Protein AF-A0A820APP7-F1 (afdb_monomer)

Solvent-accessible surface area (backbone atoms only — not comparable to full-atom values): 5511 Å² total; per-residue (Å²): 112,65,72,61,34,13,60,64,38,89,91,48,102,53,76,47,100,54,38,30,74,61,53,50,53,52,38,39,55,50,51,50,53,53,55,49,51,58,51,49,56,55,48,53,70,70,61,75,84,73,86,95,82,85,90,82,65,93,83,63,80,85,47,72,68,60,53,58,70,70,49,84,82,69,59,80,88,50,66,92,47,74,77,63,109

Sequence (85 aa):
LTYYLCHSDVRCTKAVSVPAPVHYAHLAAYQSRDADSYENDRRSSIEGDFDDDDLVDGIGSITLQEVETRLIQLDPTIQDTMWYV

Organism: NCBI:txid392033

pLDDT: mean 80.8, std 12.57, range [52.34, 94.75]

Secondary structure (DSSP, 8-state):
-HHHHTT--SS-SS--SS-HHHHHHHHHHHHHHHHHHHHHHHHHHHH-S--S-----TT----HHHHHHTS----TTTTTS-TT-

Structure (mmCIF, N/CA/C/O backbone):
data_AF-A0A820APP7-F1
#
_entry.id   AF-A0A820APP7-F1
#
loop_
_atom_site.group_PDB
_atom_site.id
_atom_site.type_symbol
_atom_site.label_atom_id
_atom_site.label_alt_id
_atom_site.label_comp_id
_atom_site.label_asym_id
_atom_site.label_entity_id
_atom_site.label_seq_id
_atom_site.pdbx_PDB_ins_code
_atom_site.Cartn_x
_atom_site.Cartn_y
_atom_site.Cartn_z
_atom_site.occupancy
_atom_site.B_iso_or_equiv
_atom_site.auth_seq_id
_atom_site.auth_comp_id
_atom_site.auth_asym_id
_atom_site.auth_atom_id
_atom_site.pdbx_PDB_model_num
ATOM 1 N N . LEU A 1 1 ? 4.210 -5.216 -19.218 1.00 82.00 1 LEU A N 1
ATOM 2 C CA . LEU A 1 1 ? 3.323 -4.610 -18.197 1.00 82.00 1 LEU A CA 1
ATOM 3 C C . LEU A 1 1 ? 4.055 -4.389 -16.873 1.00 82.00 1 LEU A C 1
ATOM 5 O O . LEU A 1 1 ? 4.143 -3.250 -16.445 1.00 82.00 1 LEU A O 1
ATOM 9 N N . THR A 1 2 ? 4.648 -5.430 -16.278 1.00 88.81 2 THR A N 1
ATOM 10 C CA . THR A 1 2 ? 5.417 -5.353 -15.015 1.00 88.81 2 THR A CA 1
ATOM 11 C C . THR A 1 2 ? 6.537 -4.313 -15.020 1.00 88.81 2 THR A C 1
ATOM 13 O O . THR A 1 2 ? 6.710 -3.624 -14.026 1.00 88.81 2 THR A O 1
ATOM 16 N N . TYR A 1 3 ? 7.221 -4.118 -16.153 1.00 89.69 3 TYR A N 1
ATOM 17 C CA . TYR A 1 3 ? 8.228 -3.062 -16.309 1.00 89.69 3 TYR A CA 1
ATOM 18 C C . TYR A 1 3 ? 7.692 -1.663 -15.968 1.00 89.69 3 TYR A C 1
ATOM 20 O O . TYR A 1 3 ? 8.354 -0.917 -15.260 1.00 89.69 3 TYR A O 1
ATOM 28 N N . TYR A 1 4 ? 6.480 -1.314 -16.410 1.00 92.19 4 TYR A N 1
ATOM 29 C CA . TYR A 1 4 ? 5.890 -0.004 -16.114 1.00 92.19 4 TYR A CA 1
ATOM 30 C C . TYR A 1 4 ? 5.497 0.138 -14.640 1.00 92.19 4 TYR A C 1
ATOM 32 O O . TYR A 1 4 ? 5.625 1.222 -14.082 1.00 92.19 4 TYR A O 1
ATOM 40 N N . LEU A 1 5 ? 5.101 -0.960 -13.989 1.00 91.44 5 LEU A N 1
ATOM 41 C CA . LEU A 1 5 ? 4.799 -0.975 -12.553 1.00 91.44 5 LEU A CA 1
ATOM 42 C C . LEU A 1 5 ? 6.048 -0.754 -11.688 1.00 91.44 5 LEU A C 1
ATOM 44 O O . LEU A 1 5 ? 5.932 -0.316 -10.551 1.00 91.44 5 LEU A O 1
ATOM 48 N N . CYS A 1 6 ? 7.244 -1.043 -12.202 1.00 90.88 6 CYS A N 1
ATOM 49 C CA . CYS A 1 6 ? 8.504 -0.754 -11.512 1.00 90.88 6 CYS A CA 1
ATOM 50 C C . CYS A 1 6 ? 8.884 0.738 -11.535 1.00 90.88 6 CYS A C 1
ATOM 52 O O . CYS A 1 6 ? 9.781 1.133 -10.796 1.00 90.88 6 CYS A O 1
ATOM 54 N N . HIS A 1 7 ? 8.223 1.558 -12.363 1.00 92.38 7 HIS A N 1
ATOM 55 C CA . HIS A 1 7 ? 8.447 3.010 -12.475 1.00 92.38 7 HIS A CA 1
ATOM 56 C C . HIS A 1 7 ? 7.347 3.852 -11.815 1.00 92.38 7 HIS A C 1
ATOM 58 O O . HIS A 1 7 ? 7.380 5.075 -11.900 1.00 92.38 7 HIS A O 1
ATOM 64 N N . SER A 1 8 ? 6.354 3.218 -11.188 1.00 91.94 8 SER A N 1
ATOM 65 C CA . SER A 1 8 ? 5.221 3.894 -10.541 1.00 91.94 8 SER A CA 1
ATOM 66 C C . SER A 1 8 ? 5.344 3.951 -9.013 1.00 91.94 8 SER A C 1
ATOM 68 O O . SER A 1 8 ? 4.331 4.071 -8.323 1.00 91.94 8 SER A O 1
ATOM 70 N N . ASP A 1 9 ? 6.555 3.802 -8.472 1.00 90.38 9 ASP A N 1
ATOM 71 C CA . ASP A 1 9 ? 6.803 3.970 -7.040 1.00 90.38 9 ASP A CA 1
ATOM 72 C C . ASP A 1 9 ? 6.875 5.466 -6.698 1.00 90.38 9 ASP A C 1
ATOM 74 O O . ASP A 1 9 ? 7.635 6.220 -7.304 1.00 90.38 9 ASP A O 1
ATOM 78 N N . VAL A 1 10 ? 6.066 5.907 -5.737 1.00 91.56 10 VAL A N 1
ATOM 79 C CA . VAL A 1 10 ? 5.964 7.319 -5.338 1.00 91.56 10 VAL A CA 1
ATOM 80 C C . VAL A 1 10 ? 7.132 7.729 -4.431 1.00 91.56 10 VAL A C 1
ATOM 82 O O . VAL A 1 10 ? 7.439 8.914 -4.316 1.00 91.56 10 VAL A O 1
ATOM 85 N N . ARG A 1 11 ? 7.843 6.769 -3.826 1.00 89.12 11 ARG A N 1
ATOM 86 C CA . ARG A 1 11 ? 8.955 7.051 -2.903 1.00 89.12 11 ARG A CA 1
ATOM 87 C C . ARG A 1 11 ? 10.267 7.393 -3.601 1.00 89.12 11 ARG A C 1
ATOM 89 O O . ARG A 1 11 ? 11.145 7.995 -2.982 1.00 89.12 11 ARG A O 1
ATOM 96 N N . CYS A 1 12 ? 10.446 7.011 -4.866 1.00 87.31 12 CYS A N 1
ATOM 97 C CA . CYS A 1 12 ? 11.680 7.292 -5.594 1.00 87.31 12 CYS A CA 1
ATOM 98 C C . CYS A 1 12 ? 11.458 7.482 -7.098 1.00 87.31 12 CYS A C 1
ATOM 100 O O . CYS A 1 12 ? 10.626 6.836 -7.716 1.00 87.31 12 CYS A O 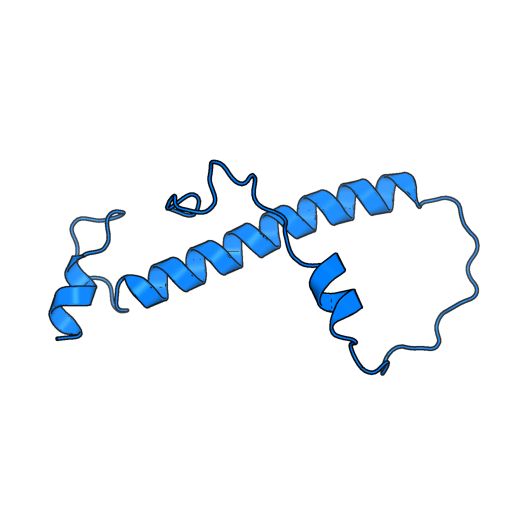1
ATOM 102 N N . THR A 1 13 ? 12.270 8.336 -7.722 1.00 90.00 13 THR A N 1
ATOM 103 C CA . THR A 1 13 ? 12.231 8.604 -9.173 1.00 90.00 13 THR A CA 1
ATOM 104 C C . THR A 1 13 ? 13.024 7.581 -9.997 1.00 90.00 13 THR A C 1
ATOM 106 O O . THR A 1 13 ? 13.505 7.883 -11.090 1.00 90.00 13 THR A O 1
ATOM 109 N N . LYS A 1 14 ? 13.225 6.372 -9.461 1.00 89.75 14 LYS A N 1
ATOM 110 C CA . LYS A 1 14 ? 14.044 5.310 -10.059 1.00 89.75 14 LYS A CA 1
ATOM 111 C C . LYS A 1 14 ? 13.215 4.046 -10.241 1.00 89.75 14 LYS A C 1
ATOM 113 O O . LYS A 1 14 ? 12.286 3.791 -9.487 1.00 89.75 14 LYS A O 1
ATOM 118 N N . ALA A 1 15 ? 13.617 3.227 -11.208 1.00 91.12 15 ALA A N 1
ATOM 119 C CA . ALA A 1 15 ? 13.055 1.895 -11.371 1.00 91.12 15 ALA A CA 1
ATOM 120 C C . ALA A 1 15 ? 13.440 1.006 -10.178 1.00 91.12 15 ALA A C 1
ATOM 122 O O . ALA A 1 15 ? 14.630 0.838 -9.894 1.00 91.12 15 ALA A O 1
ATOM 123 N N . VAL A 1 16 ? 12.448 0.419 -9.514 1.00 89.38 16 VAL A N 1
ATOM 124 C CA . VAL A 1 16 ? 12.651 -0.540 -8.416 1.00 89.38 16 VAL A CA 1
ATOM 125 C C . VAL A 1 16 ? 12.694 -1.969 -8.972 1.00 89.38 16 VAL A C 1
ATOM 127 O O . VAL A 1 16 ? 12.092 -2.270 -10.002 1.00 89.38 16 VAL A O 1
ATOM 130 N N . SER A 1 17 ? 13.417 -2.873 -8.304 1.00 93.12 17 SER A N 1
ATOM 131 C CA . SER A 1 17 ? 13.566 -4.283 -8.712 1.00 93.12 17 SER A CA 1
ATOM 132 C C . SER A 1 17 ? 12.284 -5.120 -8.587 1.00 93.12 17 SER A C 1
ATOM 134 O O . SER A 1 17 ? 12.214 -6.216 -9.142 1.00 93.12 17 SER A O 1
ATOM 136 N N . VAL A 1 18 ? 11.269 -4.611 -7.887 1.00 92.81 18 VAL A N 1
ATOM 137 C CA . VAL A 1 18 ? 9.948 -5.224 -7.696 1.00 92.81 18 VAL A CA 1
ATOM 138 C C . VAL A 1 18 ? 8.855 -4.259 -8.178 1.00 92.81 18 VAL A C 1
ATOM 140 O O . VAL A 1 18 ? 9.063 -3.046 -8.147 1.00 92.81 18 VAL A O 1
ATOM 143 N N . PRO A 1 19 ? 7.696 -4.747 -8.655 1.00 93.56 19 PRO A N 1
ATOM 144 C CA . PRO A 1 19 ? 6.608 -3.866 -9.073 1.00 93.56 19 PRO A CA 1
ATOM 145 C C . PRO A 1 19 ? 6.027 -3.107 -7.867 1.00 93.56 19 PRO A C 1
ATOM 147 O O . PRO A 1 19 ? 5.865 -3.689 -6.793 1.00 93.56 19 PRO A O 1
ATOM 150 N N . ALA A 1 20 ? 5.651 -1.837 -8.061 1.00 91.56 20 ALA A N 1
ATOM 151 C CA . ALA A 1 20 ? 5.096 -0.956 -7.025 1.00 91.56 20 ALA A CA 1
ATOM 152 C C . ALA A 1 20 ? 4.032 -1.599 -6.103 1.00 91.56 20 ALA A C 1
ATOM 154 O O . ALA A 1 20 ? 4.175 -1.470 -4.888 1.00 91.56 20 ALA A O 1
ATOM 155 N N . PRO A 1 21 ? 3.016 -2.349 -6.592 1.00 92.88 21 PRO A N 1
ATOM 156 C CA . PRO A 1 21 ? 2.032 -2.975 -5.700 1.00 92.88 21 PRO A CA 1
ATOM 157 C C . PRO A 1 21 ? 2.638 -3.986 -4.713 1.00 92.88 21 PRO A C 1
ATOM 159 O O . PRO A 1 21 ? 2.164 -4.099 -3.588 1.00 92.88 21 PRO A O 1
ATOM 162 N N . VAL A 1 22 ? 3.700 -4.701 -5.101 1.00 94.75 22 VAL A N 1
ATOM 163 C CA . VAL A 1 22 ? 4.388 -5.653 -4.211 1.00 94.75 22 VAL A CA 1
ATOM 164 C C . VAL A 1 22 ? 5.184 -4.904 -3.148 1.00 94.75 22 VAL A C 1
ATOM 166 O O . VAL A 1 22 ? 5.153 -5.277 -1.977 1.00 94.75 22 VAL A O 1
ATOM 169 N N . HIS A 1 23 ? 5.861 -3.825 -3.543 1.00 93.62 23 HIS A N 1
ATOM 170 C CA . HIS A 1 23 ? 6.595 -2.978 -2.607 1.00 93.62 23 HIS A CA 1
ATOM 171 C C . HIS A 1 23 ? 5.657 -2.363 -1.552 1.00 93.62 23 HIS A C 1
ATOM 173 O O . HIS A 1 23 ? 5.939 -2.433 -0.359 1.00 93.62 23 HIS A O 1
ATOM 179 N N . TYR A 1 24 ? 4.495 -1.860 -1.972 1.00 94.12 24 TYR A N 1
ATOM 180 C CA . TYR A 1 24 ? 3.469 -1.317 -1.080 1.00 94.12 24 TYR A CA 1
ATOM 181 C C . TYR A 1 24 ? 2.867 -2.351 -0.128 1.00 94.12 24 TYR A C 1
ATOM 183 O O . TYR A 1 24 ? 2.753 -2.073 1.063 1.00 94.12 24 TYR A O 1
ATOM 191 N N . ALA A 1 25 ? 2.558 -3.559 -0.606 1.00 94.00 25 ALA A N 1
ATOM 192 C CA . ALA A 1 25 ? 2.089 -4.638 0.262 1.00 94.00 25 ALA A CA 1
ATOM 193 C C . ALA A 1 25 ? 3.117 -4.981 1.354 1.00 94.00 25 ALA A C 1
ATOM 195 O O . ALA A 1 25 ? 2.756 -5.200 2.510 1.00 94.00 25 ALA A O 1
ATOM 196 N N . HIS A 1 26 ? 4.406 -4.974 1.002 1.00 93.50 26 HIS A N 1
ATOM 197 C CA . HIS A 1 26 ? 5.479 -5.212 1.961 1.00 93.50 26 HIS A CA 1
ATOM 198 C C . HIS A 1 26 ? 5.579 -4.093 3.008 1.00 93.50 26 HIS A C 1
ATOM 200 O O . HIS A 1 26 ? 5.757 -4.370 4.191 1.00 93.50 26 HIS A O 1
ATOM 206 N N . LEU A 1 27 ? 5.442 -2.831 2.593 1.00 92.69 27 LEU A N 1
ATOM 207 C CA . LEU A 1 27 ? 5.453 -1.686 3.505 1.00 92.69 27 LEU A CA 1
ATOM 208 C C . LEU A 1 27 ? 4.267 -1.696 4.470 1.00 92.69 27 LEU A C 1
ATOM 210 O O . LEU A 1 27 ? 4.472 -1.465 5.660 1.00 92.69 27 LEU A O 1
ATOM 214 N N . ALA A 1 28 ? 3.067 -2.008 3.976 1.00 91.19 28 ALA A N 1
ATOM 215 C CA . ALA A 1 28 ? 1.873 -2.144 4.803 1.00 91.19 28 ALA A CA 1
ATOM 216 C C . ALA A 1 28 ? 2.056 -3.250 5.853 1.00 91.19 28 ALA A C 1
ATOM 218 O O . ALA A 1 28 ? 1.886 -3.003 7.041 1.00 91.19 28 ALA A O 1
ATOM 219 N N . ALA A 1 29 ? 2.504 -4.439 5.437 1.00 91.38 29 ALA A N 1
ATOM 220 C CA . ALA A 1 29 ? 2.747 -5.552 6.353 1.00 91.38 29 ALA A CA 1
ATOM 221 C C . ALA A 1 29 ? 3.837 -5.240 7.393 1.00 91.38 29 ALA A C 1
ATOM 223 O O . ALA A 1 29 ? 3.711 -5.627 8.552 1.00 91.38 29 ALA A O 1
ATOM 224 N N . TYR A 1 30 ? 4.907 -4.548 6.994 1.00 91.69 30 TYR A N 1
ATOM 225 C CA . TYR A 1 30 ? 5.979 -4.157 7.908 1.00 91.69 30 TYR A CA 1
ATOM 226 C C . TYR A 1 30 ? 5.483 -3.164 8.967 1.00 91.69 30 TYR A C 1
ATOM 228 O O . TYR A 1 30 ? 5.685 -3.392 10.154 1.00 91.69 30 TYR A O 1
ATOM 236 N N . GLN A 1 31 ? 4.761 -2.119 8.558 1.00 88.56 31 GLN A N 1
ATOM 237 C CA . GLN A 1 31 ? 4.229 -1.126 9.497 1.00 88.56 31 GLN A CA 1
ATOM 238 C C . GLN A 1 31 ? 3.158 -1.693 10.419 1.00 88.56 31 GLN A C 1
ATOM 240 O O . GLN A 1 31 ? 3.108 -1.330 11.588 1.00 88.56 31 GLN A O 1
ATOM 245 N N . SER A 1 32 ? 2.333 -2.609 9.915 1.00 87.25 32 SER A N 1
ATOM 246 C CA . SER A 1 32 ? 1.400 -3.363 10.740 1.00 87.25 32 SER A CA 1
ATOM 247 C C . SER A 1 32 ? 2.129 -4.092 11.874 1.00 87.25 32 SER A C 1
ATOM 249 O O . SER A 1 32 ? 1.772 -3.953 13.037 1.00 87.25 32 SER A O 1
ATOM 251 N N . ARG A 1 33 ? 3.207 -4.813 11.563 1.00 86.19 33 ARG A N 1
ATOM 252 C CA . ARG A 1 33 ? 3.986 -5.532 12.583 1.00 86.19 33 ARG A CA 1
ATOM 253 C C . ARG A 1 33 ? 4.625 -4.594 13.604 1.00 86.19 33 ARG A C 1
ATOM 255 O O . ARG A 1 33 ? 4.622 -4.912 14.789 1.00 86.19 33 ARG A O 1
ATOM 262 N N . ASP A 1 34 ? 5.143 -3.453 13.158 1.00 86.12 34 ASP A N 1
ATOM 263 C CA . ASP A 1 34 ? 5.698 -2.449 14.066 1.00 86.12 34 ASP A CA 1
ATOM 264 C C . ASP A 1 34 ? 4.604 -1.903 15.002 1.00 86.12 34 ASP A C 1
ATOM 266 O O . ASP A 1 34 ? 4.795 -1.894 16.215 1.00 86.12 34 ASP A O 1
ATOM 270 N N . ALA A 1 35 ? 3.434 -1.527 14.474 1.00 82.94 35 ALA A N 1
ATOM 271 C CA . ALA A 1 35 ? 2.308 -1.034 15.272 1.00 82.94 35 ALA A CA 1
ATOM 272 C C . ALA A 1 35 ? 1.817 -2.058 16.314 1.00 82.94 35 ALA A C 1
ATOM 274 O O . ALA A 1 35 ? 1.632 -1.697 17.475 1.00 82.94 35 ALA A O 1
ATOM 275 N N . ASP A 1 36 ? 1.681 -3.325 15.916 1.00 83.50 36 ASP A N 1
ATOM 276 C CA . ASP A 1 36 ? 1.296 -4.430 16.803 1.00 83.50 36 ASP A CA 1
ATOM 277 C C . ASP A 1 36 ? 2.327 -4.650 17.924 1.00 83.50 36 ASP A C 1
ATOM 279 O O . ASP A 1 36 ? 1.968 -4.805 19.089 1.00 83.50 36 ASP A O 1
ATOM 283 N N . SER A 1 37 ? 3.628 -4.561 17.614 1.00 82.12 37 SER A N 1
ATOM 284 C CA . SER A 1 37 ? 4.686 -4.708 18.625 1.00 82.12 37 SER A CA 1
ATOM 285 C C . SER A 1 37 ? 4.623 -3.632 19.718 1.00 82.12 37 SER A C 1
ATOM 287 O O . SER A 1 37 ? 4.745 -3.951 20.901 1.00 82.12 37 SER A O 1
ATOM 289 N N . TYR A 1 38 ? 4.337 -2.376 19.349 1.00 76.38 38 TYR A N 1
ATOM 290 C CA . TYR A 1 38 ? 4.153 -1.290 20.317 1.00 76.38 38 TYR A CA 1
ATOM 291 C C . TYR A 1 38 ? 2.915 -1.489 21.199 1.00 76.38 38 TYR A C 1
ATOM 293 O O . TYR A 1 38 ? 2.922 -1.112 22.375 1.00 76.38 38 TYR A O 1
ATOM 301 N N . GLU A 1 39 ? 1.835 -2.042 20.646 1.00 77.75 39 GLU A N 1
ATOM 302 C CA . GLU A 1 39 ? 0.613 -2.324 21.399 1.00 77.75 39 GLU A CA 1
ATOM 303 C C . GLU A 1 39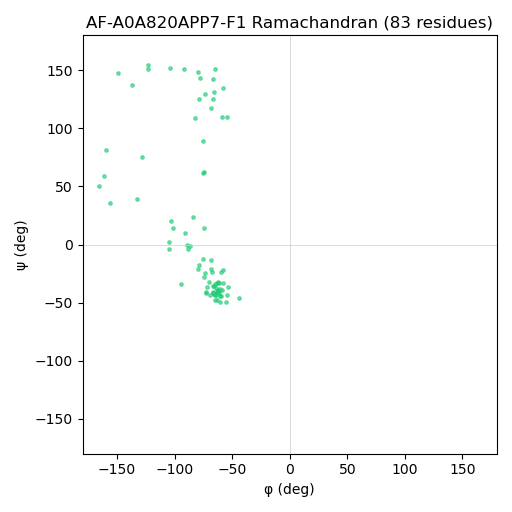 ? 0.801 -3.512 22.351 1.00 77.75 39 GLU A C 1
ATOM 305 O O . GLU A 1 39 ? 0.402 -3.444 23.515 1.00 77.75 39 GLU A O 1
ATOM 310 N N . ASN A 1 40 ? 1.497 -4.556 21.901 1.00 77.75 40 ASN A N 1
ATOM 311 C CA . ASN A 1 40 ? 1.843 -5.711 22.718 1.00 77.75 40 ASN A CA 1
ATOM 312 C C . ASN A 1 40 ? 2.725 -5.331 23.921 1.00 77.75 40 ASN A C 1
ATOM 314 O O . ASN A 1 40 ? 2.464 -5.779 25.035 1.00 77.75 40 ASN A O 1
ATOM 318 N N . ASP A 1 41 ? 3.712 -4.449 23.736 1.00 78.81 41 ASP A N 1
ATOM 319 C CA . ASP A 1 41 ? 4.548 -3.940 24.835 1.00 78.81 41 ASP A CA 1
ATOM 320 C C . ASP A 1 41 ? 3.748 -3.098 25.847 1.00 78.81 41 ASP A C 1
ATOM 322 O O . ASP A 1 41 ? 3.998 -3.124 27.057 1.00 78.81 41 ASP A O 1
ATOM 326 N N . ARG A 1 42 ? 2.736 -2.358 25.375 1.00 76.69 42 ARG A N 1
ATOM 327 C CA . ARG A 1 42 ? 1.789 -1.667 26.264 1.00 76.69 42 ARG A CA 1
ATOM 328 C C . ARG A 1 42 ? 0.926 -2.647 27.048 1.00 76.69 42 ARG A C 1
ATOM 330 O O . ARG A 1 42 ? 0.673 -2.409 28.225 1.00 76.69 42 ARG A O 1
ATOM 337 N N . ARG A 1 43 ? 0.472 -3.723 26.407 1.00 70.25 43 ARG A N 1
ATOM 338 C CA . ARG A 1 43 ? -0.375 -4.745 27.025 1.00 70.25 43 ARG A CA 1
ATOM 339 C C . ARG A 1 43 ? 0.386 -5.559 28.070 1.00 70.25 43 ARG A C 1
ATOM 341 O O . ARG A 1 43 ? -0.107 -5.717 29.183 1.00 70.25 43 ARG A O 1
ATOM 348 N N . SER A 1 44 ? 1.619 -5.963 27.768 1.00 73.44 44 SER A N 1
ATOM 349 C CA . SER A 1 44 ? 2.494 -6.682 28.705 1.00 73.44 44 SER A CA 1
ATOM 350 C C . SER A 1 44 ? 2.840 -5.853 29.946 1.00 73.44 44 SER A C 1
ATOM 352 O O . SER A 1 44 ? 2.938 -6.391 31.045 1.00 73.44 44 SER A O 1
ATOM 354 N N . SER A 1 45 ? 2.934 -4.528 29.804 1.00 71.56 45 SER A N 1
ATOM 355 C CA . SER A 1 45 ? 3.126 -3.613 30.936 1.00 71.56 45 SER A CA 1
ATOM 356 C C . SER A 1 45 ? 1.906 -3.523 31.870 1.00 71.56 45 SER A C 1
ATOM 358 O O . SER A 1 45 ? 2.053 -3.095 33.012 1.00 71.56 45 SER A O 1
ATOM 360 N N . ILE A 1 46 ? 0.707 -3.887 31.398 1.00 65.50 46 ILE A N 1
ATOM 361 C CA . ILE A 1 46 ? -0.549 -3.860 32.171 1.00 65.50 46 ILE A CA 1
ATOM 362 C C . ILE A 1 46 ? -0.840 -5.229 32.808 1.00 65.50 46 ILE A C 1
ATOM 364 O O . ILE A 1 46 ? -1.393 -5.282 33.902 1.00 65.50 46 ILE A O 1
ATOM 368 N N . GLU A 1 47 ? -0.465 -6.323 32.142 1.00 62.84 47 GLU A N 1
ATOM 369 C CA . GLU A 1 47 ? -0.745 -7.705 32.571 1.00 62.84 47 GLU A CA 1
ATOM 370 C C . GLU A 1 47 ? 0.344 -8.306 33.488 1.00 62.84 47 GLU A C 1
ATOM 372 O O . GLU A 1 47 ? 0.206 -9.434 33.957 1.00 62.84 47 GLU A O 1
ATOM 377 N N . GLY A 1 48 ? 1.411 -7.560 33.790 1.00 57.34 48 GLY A N 1
ATOM 378 C CA . GLY A 1 48 ? 2.492 -7.987 34.681 1.00 57.34 48 GLY A CA 1
ATOM 379 C C . GLY A 1 48 ? 2.127 -7.987 36.171 1.00 57.34 48 GLY A C 1
ATOM 380 O O . GLY A 1 48 ? 2.737 -7.224 36.913 1.00 57.34 48 GLY A O 1
ATOM 381 N N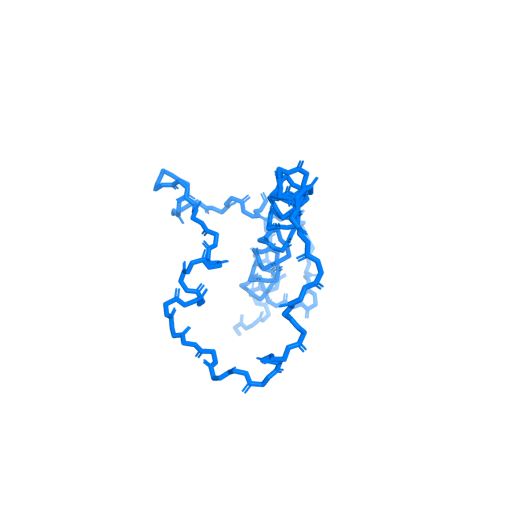 . A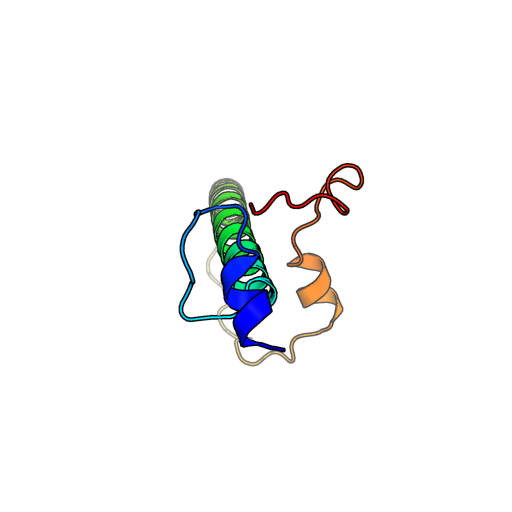SP A 1 49 ? 1.147 -8.802 36.590 1.00 62.31 49 ASP A N 1
ATOM 382 C CA . ASP A 1 49 ? 0.946 -9.240 37.990 1.00 62.31 49 ASP A CA 1
ATOM 383 C C . ASP A 1 49 ? -0.035 -10.444 38.103 1.00 62.31 49 ASP A C 1
ATOM 385 O O . ASP A 1 49 ? -1.008 -10.395 38.853 1.00 62.31 49 ASP A O 1
ATOM 389 N N . PHE A 1 50 ? 0.158 -11.525 37.329 1.00 59.00 50 PHE A N 1
ATOM 390 C CA . PHE A 1 50 ? -0.627 -12.770 37.471 1.00 59.00 50 PHE A CA 1
ATOM 391 C C . PHE A 1 50 ? 0.249 -14.033 37.371 1.00 59.00 50 PHE A C 1
ATOM 393 O O . PHE A 1 50 ? 1.158 -14.101 36.546 1.00 59.00 50 PHE A O 1
ATOM 400 N N . ASP A 1 51 ? -0.029 -14.997 38.257 1.00 52.34 51 ASP A N 1
ATOM 401 C CA . ASP A 1 51 ? 0.774 -16.192 38.549 1.00 52.34 51 ASP A CA 1
ATOM 402 C C . ASP A 1 51 ? 0.910 -17.212 37.395 1.00 52.34 51 ASP A C 1
ATOM 404 O O . ASP A 1 51 ? 0.032 -17.389 36.552 1.00 52.34 51 ASP A O 1
ATOM 408 N N . ASP A 1 52 ? 2.050 -17.904 37.437 1.00 62.19 52 ASP A N 1
ATOM 409 C CA . ASP A 1 52 ? 2.617 -18.888 36.507 1.00 62.19 52 ASP A CA 1
ATOM 410 C C . ASP A 1 52 ? 1.901 -20.257 36.619 1.00 62.19 52 ASP A C 1
ATOM 412 O O . ASP A 1 52 ? 2.297 -21.084 37.435 1.00 62.19 52 ASP A O 1
ATOM 416 N N . ASP A 1 53 ? 0.824 -20.505 35.857 1.00 58.97 53 ASP A N 1
ATOM 417 C CA . ASP A 1 53 ? 0.269 -21.868 35.668 1.00 58.97 53 ASP A CA 1
ATOM 418 C C . ASP A 1 53 ? -0.652 -21.980 34.424 1.00 58.97 53 ASP A C 1
ATOM 420 O O . ASP A 1 53 ? -1.832 -22.293 34.547 1.00 58.97 53 ASP A O 1
ATOM 424 N N . ASP A 1 54 ? -0.151 -21.695 33.207 1.00 55.69 54 ASP A N 1
ATOM 425 C CA . ASP A 1 54 ? -0.780 -22.238 31.979 1.00 55.69 54 ASP A CA 1
ATOM 426 C C . ASP A 1 54 ? 0.171 -22.251 30.755 1.00 55.69 54 ASP A C 1
ATOM 428 O O . ASP A 1 54 ? 0.171 -21.359 29.908 1.00 55.69 54 ASP A O 1
ATOM 432 N N . LEU A 1 55 ? 1.041 -23.268 30.659 1.00 62.41 55 LEU A N 1
ATOM 433 C CA . LEU A 1 55 ? 2.006 -23.444 29.551 1.00 62.41 55 LEU A CA 1
ATOM 434 C C . LEU A 1 55 ? 1.565 -24.489 28.500 1.00 62.41 55 LEU A C 1
ATOM 436 O O . LEU A 1 55 ? 2.377 -24.928 27.6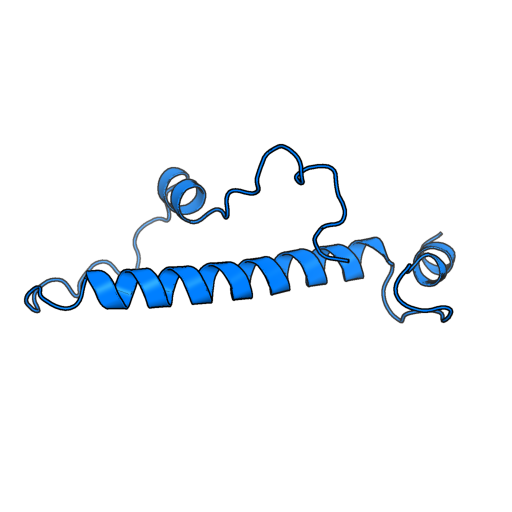86 1.00 62.41 55 LEU A O 1
ATOM 440 N N . VAL A 1 56 ? 0.306 -24.933 28.457 1.00 55.53 56 VAL A N 1
ATOM 441 C CA . VAL A 1 56 ? -0.066 -26.072 27.590 1.00 55.53 56 VAL A CA 1
ATOM 442 C C . VAL A 1 56 ? -1.259 -25.772 26.684 1.00 55.53 56 VAL A C 1
ATOM 444 O O . VAL A 1 56 ? -2.328 -26.325 26.890 1.00 55.53 56 VAL A O 1
ATOM 447 N N . ASP A 1 57 ? -1.060 -24.981 25.615 1.00 53.25 57 ASP A N 1
ATOM 448 C CA . ASP A 1 57 ? -1.915 -25.111 24.410 1.00 53.25 57 ASP A CA 1
ATOM 449 C C . ASP A 1 57 ? -1.290 -24.611 23.080 1.00 53.25 57 ASP A C 1
AT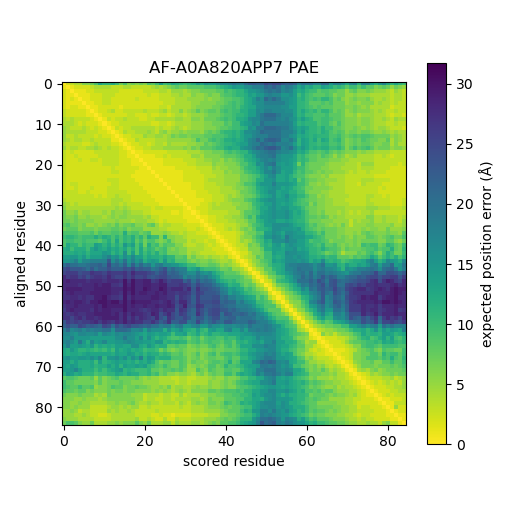OM 451 O O . ASP A 1 57 ? -1.939 -24.065 22.188 1.00 53.25 57 ASP A O 1
ATOM 455 N N . GLY A 1 58 ? 0.022 -24.797 22.902 1.00 55.62 58 GLY A N 1
ATOM 456 C CA . GLY A 1 58 ? 0.796 -24.235 21.777 1.00 55.62 58 GLY A CA 1
ATOM 457 C C . GLY A 1 58 ? 0.627 -24.887 20.390 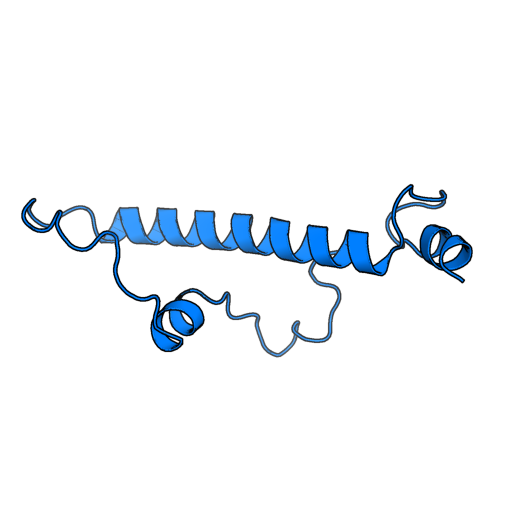1.00 55.62 58 GLY A C 1
ATOM 458 O O . GLY A 1 58 ? 1.451 -24.634 19.513 1.00 55.62 58 GLY A O 1
ATOM 459 N N . ILE A 1 59 ? -0.389 -25.730 20.169 1.00 54.34 59 ILE A N 1
ATO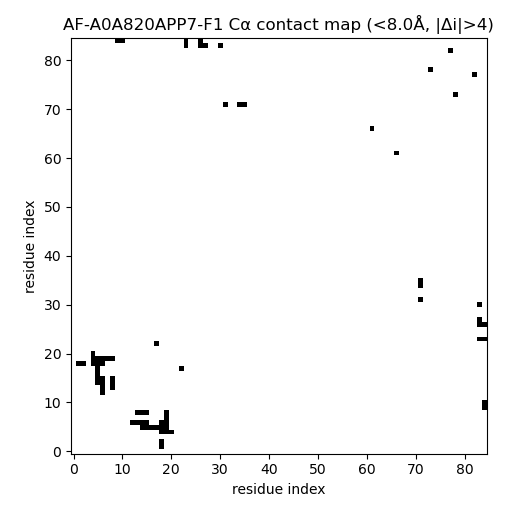M 460 C CA . ILE A 1 59 ? -0.811 -26.190 18.825 1.00 54.34 59 ILE A CA 1
ATOM 461 C C . ILE A 1 59 ? -2.343 -26.058 18.710 1.00 54.34 59 ILE A C 1
ATOM 463 O O . ILE A 1 59 ? -3.035 -26.924 18.178 1.00 54.34 59 ILE A O 1
ATOM 467 N N . GLY A 1 60 ? -2.898 -24.979 19.264 1.00 57.22 60 GLY A N 1
ATOM 468 C CA . GLY A 1 60 ? -4.306 -24.637 19.111 1.00 57.22 60 GLY A CA 1
ATOM 469 C C . GLY A 1 60 ? -4.625 -24.299 17.655 1.00 57.22 60 GLY A C 1
ATOM 470 O O . GLY A 1 60 ? -3.921 -23.526 17.001 1.00 57.22 60 GLY A O 1
ATOM 471 N N . SER A 1 61 ? -5.689 -24.894 17.119 1.00 65.75 61 SER A N 1
ATOM 472 C CA . SER A 1 61 ? -6.264 -24.493 15.838 1.00 65.75 61 SER A CA 1
ATOM 473 C C . SER A 1 61 ? -6.586 -23.000 15.882 1.00 65.75 61 SER A C 1
ATOM 475 O O . SER A 1 61 ? -7.505 -22.596 16.591 1.00 65.75 61 SER A O 1
ATOM 477 N N . ILE A 1 62 ? -5.837 -22.192 15.134 1.00 73.81 62 ILE A N 1
ATOM 478 C CA . ILE A 1 62 ? -6.064 -20.750 15.036 1.00 73.81 62 ILE A CA 1
ATOM 479 C C . ILE A 1 62 ? -7.486 -20.533 14.513 1.00 73.81 62 ILE A C 1
ATOM 481 O O . ILE A 1 62 ? -7.797 -20.849 13.361 1.00 73.81 62 ILE A O 1
ATOM 485 N N . THR A 1 63 ? -8.367 -20.038 15.380 1.00 81.00 63 THR A N 1
ATOM 486 C CA . THR A 1 63 ? -9.739 -19.704 14.998 1.00 81.00 63 THR A CA 1
ATOM 487 C C . THR A 1 63 ? -9.750 -18.353 14.285 1.00 81.00 63 THR A C 1
ATOM 489 O O . THR A 1 63 ? -8.939 -17.476 14.580 1.00 81.00 63 THR A O 1
ATOM 492 N N . LEU A 1 64 ? -10.674 -18.157 13.337 1.00 77.75 64 LEU A N 1
ATOM 493 C CA . LEU A 1 64 ? -10.790 -16.877 12.620 1.00 77.75 64 LEU A CA 1
ATOM 494 C C . LEU A 1 64 ? -11.027 -15.698 13.576 1.00 77.75 64 LEU A C 1
ATOM 496 O O . LEU A 1 64 ? -10.506 -14.616 13.341 1.00 77.75 64 LEU A O 1
ATOM 500 N N . GLN A 1 65 ? -11.731 -15.935 14.684 1.00 76.75 65 GLN A N 1
ATOM 501 C CA . GLN A 1 65 ? -12.005 -14.926 15.710 1.00 76.75 65 GLN A CA 1
ATOM 502 C C . GLN A 1 65 ? -10.728 -14.427 16.397 1.00 76.75 65 GLN A C 1
ATOM 504 O O . GLN A 1 65 ? -10.592 -13.239 16.687 1.00 76.75 65 GLN A O 1
ATOM 509 N N . GLU A 1 66 ? -9.762 -15.314 16.627 1.00 77.81 66 GLU A N 1
ATOM 510 C CA . GLU A 1 66 ? -8.485 -14.944 17.232 1.00 77.81 66 GLU A CA 1
ATOM 511 C C . GLU A 1 66 ? -7.616 -14.130 16.265 1.00 77.81 66 GLU A C 1
ATOM 513 O O . GLU A 1 66 ? -6.972 -13.164 16.671 1.00 77.81 66 GLU A O 1
ATOM 518 N N . VAL A 1 67 ? -7.660 -14.456 14.969 1.00 76.00 67 VAL A N 1
ATOM 519 C CA . VAL A 1 67 ? -7.005 -13.657 13.919 1.00 76.00 67 VAL A CA 1
ATOM 520 C C . VAL A 1 67 ? -7.653 -12.279 13.794 1.00 76.00 67 VAL A C 1
ATOM 522 O O . VAL A 1 67 ? -6.942 -11.286 13.696 1.00 76.00 67 VAL A O 1
ATOM 525 N N . GLU A 1 68 ? -8.985 -12.202 13.841 1.00 76.50 68 GLU A N 1
ATOM 526 C CA . GLU A 1 68 ? -9.740 -10.940 13.825 1.00 76.50 68 GLU A CA 1
ATOM 527 C C . GLU A 1 68 ? -9.452 -10.059 15.039 1.00 76.50 68 GLU A C 1
ATOM 529 O O . GLU A 1 68 ? -9.408 -8.839 14.916 1.00 76.50 68 GLU A O 1
ATOM 534 N N . THR A 1 69 ? -9.188 -10.662 16.195 1.00 72.19 69 THR A N 1
ATOM 535 C CA . THR A 1 69 ? -8.814 -9.918 17.406 1.00 72.19 69 THR A CA 1
ATOM 536 C C . THR A 1 69 ? -7.376 -9.393 17.334 1.00 72.19 69 THR A C 1
ATOM 538 O O . THR A 1 69 ? -7.072 -8.363 17.926 1.00 72.19 69 THR A O 1
ATOM 541 N N . ARG A 1 70 ? -6.494 -10.074 16.588 1.00 68.44 70 ARG A N 1
ATOM 542 C CA . ARG A 1 70 ? -5.107 -9.647 16.317 1.00 68.44 70 ARG A CA 1
ATOM 543 C C . ARG A 1 70 ? -4.974 -8.747 15.082 1.00 68.44 70 ARG A C 1
ATOM 545 O O . ARG A 1 70 ? -3.874 -8.307 14.758 1.00 68.44 70 ARG A O 1
ATOM 552 N N . LEU A 1 71 ? -6.061 -8.507 14.348 1.00 73.81 71 LEU A N 1
ATOM 553 C CA . LEU A 1 71 ? -6.051 -7.618 13.193 1.00 73.81 71 LEU A CA 1
ATOM 554 C C . LEU A 1 71 ? -5.960 -6.167 13.666 1.00 73.81 71 LEU A C 1
ATOM 556 O O . LEU A 1 71 ? -6.756 -5.703 14.479 1.00 73.81 71 LEU A O 1
ATOM 560 N N . ILE A 1 72 ? -5.012 -5.432 13.096 1.00 77.75 72 ILE A N 1
ATOM 561 C CA . ILE A 1 72 ? -4.832 -4.011 13.381 1.00 77.75 72 ILE A CA 1
ATOM 562 C C . ILE A 1 72 ? -6.020 -3.253 12.810 1.00 77.75 72 ILE A C 1
ATOM 564 O O . ILE A 1 72 ? -6.245 -3.235 11.595 1.00 77.75 72 ILE A O 1
ATOM 568 N N . GLN A 1 73 ? -6.776 -2.616 13.695 1.00 81.19 73 GLN A N 1
ATOM 569 C CA . GLN A 1 73 ? -7.894 -1.774 13.307 1.00 81.19 73 GLN A CA 1
ATOM 570 C C . GLN A 1 73 ? -7.365 -0.394 12.915 1.00 81.19 73 GLN A C 1
ATOM 572 O O . GLN A 1 73 ? -6.910 0.384 13.750 1.00 81.19 73 GLN A O 1
ATOM 577 N N . LEU A 1 74 ? -7.412 -0.098 11.619 1.00 83.75 74 LEU A N 1
ATOM 578 C CA . LEU A 1 74 ? -7.166 1.245 11.101 1.00 83.75 74 LEU A CA 1
ATOM 579 C C . LEU A 1 74 ? -8.406 2.115 11.323 1.00 83.75 74 LEU A C 1
ATOM 581 O O . LEU A 1 74 ? -9.534 1.641 11.180 1.00 83.75 74 LEU A O 1
ATOM 585 N N . ASP A 1 75 ? -8.198 3.396 11.631 1.00 88.75 75 ASP A N 1
ATOM 586 C CA . ASP A 1 75 ? -9.292 4.367 11.665 1.00 88.75 75 ASP A CA 1
ATOM 587 C C . ASP A 1 75 ? -9.985 4.402 10.281 1.00 88.75 75 ASP A C 1
ATOM 589 O O . ASP A 1 75 ? -9.302 4.436 9.248 1.00 88.75 75 ASP A O 1
ATOM 593 N N . PRO A 1 76 ? -11.330 4.383 10.217 1.00 89.75 76 PRO A N 1
ATOM 594 C CA . PRO A 1 76 ? -12.067 4.340 8.953 1.00 89.75 76 PRO A CA 1
ATOM 595 C C . PRO A 1 76 ? -11.746 5.514 8.015 1.00 89.75 76 PRO A C 1
ATOM 597 O O . PRO A 1 76 ? -11.936 5.405 6.808 1.00 89.75 76 PRO A O 1
ATOM 600 N N . THR A 1 77 ? -11.235 6.632 8.534 1.00 92.75 77 THR A N 1
ATOM 601 C CA . THR A 1 77 ? -10.839 7.792 7.720 1.00 92.75 77 THR A CA 1
ATOM 602 C C . THR A 1 77 ? -9.543 7.584 6.935 1.00 92.75 77 THR A C 1
ATOM 604 O O . THR A 1 77 ? -9.354 8.221 5.898 1.00 92.75 77 THR A O 1
ATOM 607 N N . ILE A 1 78 ? -8.661 6.691 7.394 1.00 90.81 78 ILE A N 1
ATOM 608 C CA . ILE A 1 78 ? -7.358 6.421 6.765 1.00 90.81 78 ILE A CA 1
ATOM 609 C C . ILE A 1 78 ? -7.335 5.103 5.984 1.00 90.81 78 ILE A C 1
ATOM 611 O O . ILE A 1 78 ? -6.341 4.815 5.316 1.00 90.81 78 ILE A O 1
ATOM 615 N N . GLN A 1 79 ? -8.423 4.327 6.021 1.00 88.44 79 GLN A N 1
ATOM 616 C CA . GLN A 1 79 ? -8.513 3.003 5.398 1.00 88.44 79 GLN A CA 1
ATOM 617 C C . GLN A 1 79 ? -8.292 3.039 3.874 1.00 88.44 79 GLN A C 1
ATOM 619 O O . GLN A 1 79 ? -7.598 2.176 3.340 1.00 88.44 79 GLN A O 1
ATOM 624 N N . ASP A 1 80 ? -8.809 4.067 3.194 1.00 90.94 80 ASP A N 1
ATOM 625 C CA . ASP A 1 80 ? -8.664 4.265 1.741 1.00 90.94 80 ASP A CA 1
ATOM 626 C C . ASP A 1 80 ? -7.435 5.111 1.358 1.00 90.94 80 ASP A C 1
ATOM 628 O O . ASP A 1 80 ? -7.276 5.533 0.208 1.00 90.94 80 ASP A O 1
ATOM 632 N N . THR A 1 81 ? -6.549 5.390 2.316 1.00 91.81 81 THR A N 1
ATOM 633 C CA . THR A 1 81 ? -5.326 6.163 2.080 1.00 91.81 81 THR A CA 1
ATOM 634 C C . THR A 1 81 ? -4.106 5.251 2.034 1.00 91.81 81 THR A C 1
ATOM 636 O O . THR A 1 81 ? -4.054 4.207 2.684 1.00 91.81 81 THR A O 1
ATOM 639 N N . MET A 1 82 ? -3.073 5.662 1.296 1.00 91.81 82 MET A N 1
ATOM 640 C CA . MET A 1 82 ? -1.754 5.025 1.362 1.00 91.81 82 MET A CA 1
ATOM 641 C C . MET A 1 82 ? -1.019 5.442 2.647 1.00 91.81 82 MET A C 1
ATOM 643 O O . MET A 1 82 ? 0.036 6.061 2.584 1.00 91.81 82 MET A O 1
ATOM 647 N N . TRP A 1 83 ? -1.580 5.115 3.816 1.00 91.12 83 TRP A N 1
ATOM 648 C CA . TRP A 1 83 ? -1.006 5.436 5.133 1.00 91.12 83 TRP A CA 1
ATOM 649 C C . TRP A 1 83 ? 0.385 4.824 5.340 1.00 91.12 83 TRP A C 1
ATOM 651 O O . TRP A 1 83 ? 1.181 5.320 6.129 1.00 91.12 83 TRP A O 1
ATOM 661 N N . TYR A 1 84 ? 0.671 3.754 4.599 1.00 89.06 84 TYR A N 1
ATOM 662 C CA . TYR A 1 84 ? 1.932 3.037 4.628 1.00 89.06 84 TYR A CA 1
ATOM 663 C C . TYR A 1 84 ? 3.003 3.622 3.688 1.00 89.06 84 TYR A C 1
ATOM 665 O O . TYR A 1 84 ? 4.103 3.065 3.624 1.00 89.06 84 TYR A O 1
ATOM 673 N N . VAL A 1 85 ? 2.715 4.677 2.916 1.00 87.31 85 VAL A N 1
ATOM 674 C CA . VAL A 1 85 ? 3.671 5.306 1.980 1.00 87.31 85 VAL A CA 1
ATOM 675 C C . VAL A 1 85 ? 4.373 6.493 2.606 1.00 87.31 85 VAL A C 1
ATOM 677 O O . VAL A 1 85 ? 3.739 7.288 3.317 1.00 87.31 85 VAL A O 1
#

Mean predicted aligned error: 9.89 Å

Radius of gyration: 18.77 Å; Cα contacts (8 Å, |Δi|>4): 37; chains: 1; bounding box: 26×35×57 Å

Foldseek 3Di:
DQQVQQCPAPVDNDRDPGGNVVVLVVLVVVVLVVVLVVVVVVVCVVPPPDDDDDPPDVVDDDDVVNVVVSDDDDDPVCPPPSPSD

InterPro domains:
  IPR003165 Piwi domain [PF02171] (1-33)
  IPR003165 Piwi domain [PS50822] (1-37)
  IPR0123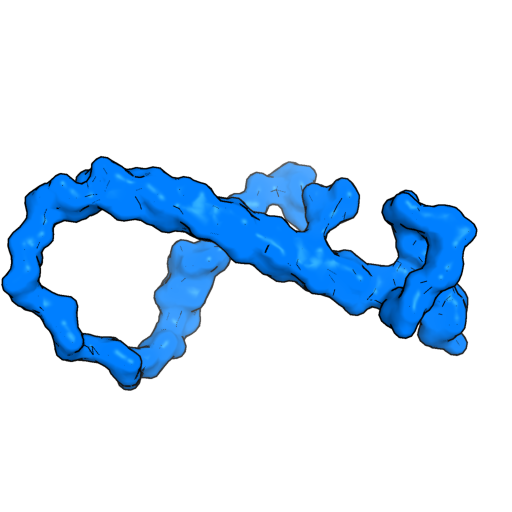37 Ribonuclease H-like superfamily [SSF53098] (1-39)
  IPR036397 Ribonuclease H superfamily [G3DSA:3.30.420.10] (1-85)